Protein AF-A0A7C7L1Q1-F1 (afdb_monomer)

Structure (mmCIF, N/CA/C/O backbone):
data_AF-A0A7C7L1Q1-F1
#
_entry.id   AF-A0A7C7L1Q1-F1
#
loop_
_atom_site.group_PDB
_atom_site.id
_atom_site.type_symbol
_atom_site.label_atom_id
_atom_site.label_alt_id
_atom_site.label_comp_id
_atom_site.label_asym_id
_atom_site.label_entity_id
_atom_site.label_seq_id
_atom_site.pdbx_PDB_ins_code
_atom_site.Cartn_x
_atom_site.Cartn_y
_atom_site.Cartn_z
_atom_site.occupancy
_atom_site.B_iso_or_equiv
_atom_site.auth_seq_id
_atom_site.auth_comp_id
_atom_site.auth_asym_id
_atom_site.auth_atom_id
_atom_site.pdbx_PDB_model_num
ATOM 1 N N . MET A 1 1 ? -11.244 7.266 6.528 1.00 76.06 1 MET A N 1
ATOM 2 C CA . MET A 1 1 ? -11.650 8.663 6.761 1.00 76.06 1 MET A CA 1
ATOM 3 C C . MET A 1 1 ? -12.868 8.609 7.647 1.00 76.06 1 MET A C 1
ATOM 5 O O . MET A 1 1 ? -13.738 7.788 7.381 1.00 76.06 1 MET A O 1
ATOM 9 N N . ASP A 1 2 ? -12.869 9.371 8.732 1.00 84.56 2 ASP A N 1
ATOM 10 C CA . ASP A 1 2 ? -14.069 9.545 9.541 1.00 84.56 2 ASP A CA 1
ATOM 11 C C . ASP A 1 2 ? -15.141 10.220 8.664 1.00 84.56 2 ASP A C 1
ATOM 13 O O . ASP A 1 2 ? -14.873 11.308 8.146 1.00 84.56 2 ASP A O 1
ATOM 17 N N . PRO A 1 3 ? -16.295 9.575 8.421 1.00 83.25 3 PRO A N 1
ATOM 18 C CA . PRO A 1 3 ? -17.324 10.124 7.546 1.00 83.25 3 PRO A CA 1
ATOM 19 C C . PRO A 1 3 ? -17.981 11.388 8.113 1.00 83.25 3 PRO A C 1
ATOM 21 O O . PRO A 1 3 ? -18.484 12.191 7.335 1.00 83.25 3 PRO A O 1
ATOM 24 N N . GLU A 1 4 ? -17.966 11.588 9.434 1.00 89.38 4 GLU A N 1
ATOM 25 C CA . GLU A 1 4 ? -18.581 12.757 10.070 1.00 89.38 4 GLU A CA 1
ATOM 26 C C . GLU A 1 4 ? -17.638 13.960 10.054 1.00 89.38 4 GLU A C 1
ATOM 28 O O . GLU A 1 4 ? -18.050 15.085 9.779 1.00 89.38 4 GLU A O 1
ATOM 33 N N . THR A 1 5 ? -16.352 13.732 10.336 1.00 91.38 5 THR A N 1
ATOM 34 C CA . THR A 1 5 ? -15.377 14.823 10.516 1.00 91.38 5 THR A CA 1
ATOM 35 C C . THR A 1 5 ? -14.443 15.030 9.327 1.00 91.38 5 THR A C 1
ATOM 37 O O . THR A 1 5 ? -13.693 16.005 9.290 1.00 91.38 5 THR A O 1
ATOM 40 N N . GLY A 1 6 ? -14.414 14.091 8.381 1.00 88.94 6 GLY A N 1
ATOM 41 C CA . GLY A 1 6 ? -13.474 14.068 7.263 1.00 88.94 6 GLY A CA 1
ATOM 42 C C . GLY A 1 6 ? -12.013 13.833 7.661 1.00 88.94 6 GLY A C 1
ATOM 43 O O . GLY A 1 6 ? -11.124 13.813 6.809 1.00 88.94 6 GLY A O 1
ATOM 44 N N . LYS A 1 7 ? -11.721 13.630 8.948 1.00 89.25 7 LYS A N 1
ATOM 45 C CA . LYS A 1 7 ? -10.348 13.450 9.418 1.00 89.25 7 LYS A CA 1
ATOM 46 C C . LYS A 1 7 ? -9.839 12.047 9.100 1.00 89.25 7 LYS A C 1
ATOM 48 O O . LYS A 1 7 ? -10.569 11.051 9.120 1.00 89.25 7 LYS A O 1
ATOM 53 N N . ILE A 1 8 ? -8.541 11.953 8.830 1.00 84.25 8 ILE A N 1
ATOM 54 C CA . ILE A 1 8 ? -7.850 10.667 8.773 1.00 84.25 8 ILE A CA 1
ATOM 55 C C . ILE A 1 8 ? -7.590 10.219 10.210 1.00 84.25 8 ILE A C 1
ATOM 57 O O . ILE A 1 8 ? -6.884 10.888 10.959 1.00 84.25 8 ILE A O 1
ATOM 61 N N . ILE A 1 9 ? -8.196 9.096 10.593 1.00 86.31 9 ILE A N 1
ATOM 62 C CA . ILE A 1 9 ? -8.088 8.513 11.931 1.00 86.31 9 ILE A CA 1
ATOM 63 C C . ILE A 1 9 ? -7.586 7.072 11.844 1.00 86.31 9 ILE A C 1
ATOM 65 O O . ILE A 1 9 ? -7.940 6.334 10.921 1.00 86.31 9 ILE A O 1
ATOM 69 N N . THR A 1 10 ? -6.797 6.657 12.832 1.00 85.56 10 THR A N 1
ATOM 70 C CA . THR A 1 10 ? -6.338 5.270 12.971 1.00 85.56 10 THR A CA 1
ATOM 71 C C . THR A 1 10 ? -7.294 4.497 13.872 1.00 85.56 10 THR A C 1
ATOM 73 O O . THR A 1 10 ? -7.435 4.805 1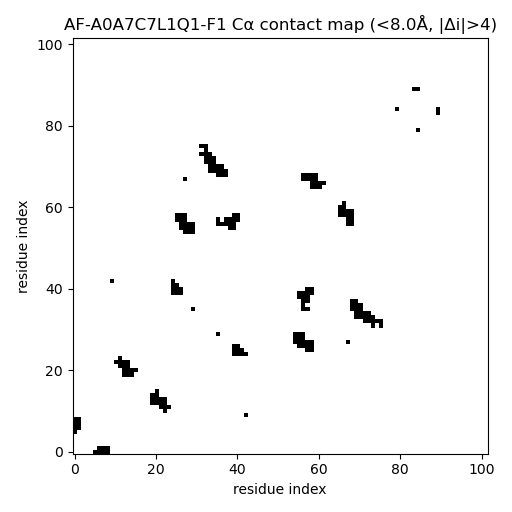5.057 1.00 85.56 10 THR A O 1
ATOM 76 N N . LEU A 1 11 ? -7.927 3.451 13.338 1.00 86.75 11 LEU A N 1
ATOM 77 C CA . LEU A 1 11 ? -8.827 2.582 14.098 1.00 86.75 11 LEU A CA 1
ATOM 78 C C . LEU A 1 11 ? -8.074 1.362 14.632 1.00 86.75 11 LEU A C 1
ATOM 80 O O . LEU A 1 11 ? -7.531 0.575 13.864 1.00 86.75 11 LEU A O 1
ATOM 84 N N . LYS A 1 12 ? -8.082 1.162 15.955 1.00 87.50 12 LYS A N 1
ATOM 85 C CA . LYS A 1 12 ? -7.547 -0.064 16.589 1.00 87.50 12 LYS A CA 1
ATOM 86 C C . LYS A 1 12 ? -8.587 -1.181 16.678 1.00 87.50 12 LYS A C 1
ATOM 88 O O . LYS A 1 12 ? -8.237 -2.360 16.741 1.00 87.50 12 LYS A O 1
ATOM 93 N N . ARG A 1 13 ? -9.866 -0.812 16.723 1.00 91.06 13 ARG A N 1
ATOM 94 C CA . ARG A 1 13 ? -11.013 -1.721 16.744 1.00 91.06 13 ARG A CA 1
ATOM 95 C C . ARG A 1 13 ? -12.100 -1.171 15.829 1.00 91.06 13 ARG A C 1
ATOM 97 O O . ARG A 1 13 ? -12.242 0.042 15.715 1.00 91.06 13 ARG A O 1
ATOM 104 N N . GLY A 1 14 ? -12.852 -2.070 15.212 1.00 88.81 14 GLY A N 1
ATOM 105 C CA . GLY A 1 14 ? -13.975 -1.754 14.337 1.00 88.81 14 GLY A CA 1
ATOM 106 C C . GLY A 1 14 ? -15.170 -2.638 14.664 1.00 88.81 14 GLY A C 1
ATOM 107 O O . GLY A 1 14 ? -15.019 -3.704 15.267 1.00 88.81 14 GLY A O 1
ATOM 108 N N . LYS A 1 15 ? -16.368 -2.195 14.286 1.00 90.50 15 LYS A N 1
ATOM 109 C CA . LYS A 1 15 ? -17.596 -2.971 14.454 1.00 90.50 15 LYS A CA 1
ATOM 110 C C . LYS A 1 15 ? -17.971 -3.605 13.118 1.00 90.50 15 LYS A C 1
ATOM 112 O O . LYS A 1 15 ? -18.123 -2.902 12.127 1.00 90.50 15 LYS A O 1
ATOM 117 N N . VAL A 1 16 ? -18.125 -4.924 13.097 1.00 86.81 16 VAL A N 1
ATOM 118 C CA . VAL A 1 16 ? -18.594 -5.688 11.935 1.00 86.81 16 VAL A CA 1
ATOM 119 C C . VAL A 1 16 ? -19.885 -6.386 12.351 1.00 86.81 16 VAL A C 1
ATOM 121 O O . VAL A 1 16 ? -19.880 -7.350 13.123 1.00 86.81 16 VAL A O 1
ATOM 124 N N . GLY A 1 17 ? -21.020 -5.828 11.921 1.00 88.50 17 GLY A N 1
ATOM 125 C CA . GLY A 1 17 ? -22.341 -6.227 12.407 1.00 88.50 17 GLY A CA 1
ATOM 126 C C . GLY A 1 17 ? -22.484 -6.010 13.919 1.00 88.50 17 GLY A C 1
ATOM 127 O O . GLY A 1 17 ? -22.372 -4.891 14.416 1.00 88.50 17 GLY A O 1
ATOM 128 N N . LYS A 1 18 ? -22.726 -7.090 14.674 1.00 93.19 18 LYS A N 1
ATOM 129 C CA . LYS A 1 18 ? -22.830 -7.058 16.148 1.00 93.19 18 LYS A CA 1
ATOM 130 C C . LYS A 1 18 ? -21.491 -7.276 16.866 1.00 93.19 18 LYS A C 1
ATOM 132 O O . LYS A 1 18 ? -21.439 -7.155 18.086 1.00 93.19 18 LYS A O 1
ATOM 137 N N . ARG A 1 19 ? -20.417 -7.611 16.142 1.00 94.81 19 ARG A N 1
ATOM 138 C CA . ARG A 1 19 ? -19.113 -7.959 16.723 1.00 94.81 19 ARG A CA 1
ATOM 139 C C . ARG A 1 19 ? -18.152 -6.778 16.692 1.00 94.81 19 ARG A C 1
ATOM 141 O O . ARG A 1 19 ? -18.068 -6.071 15.693 1.00 94.81 19 ARG A O 1
ATOM 148 N N . THR A 1 20 ? -17.375 -6.630 17.759 1.00 95.19 20 THR A N 1
ATOM 149 C CA . THR A 1 20 ? -16.218 -5.728 17.799 1.00 95.19 20 THR A CA 1
ATOM 150 C C . THR A 1 20 ? -14.960 -6.533 17.500 1.00 95.19 20 THR A C 1
ATOM 152 O O . THR A 1 20 ? -14.644 -7.476 18.224 1.00 95.19 20 THR A O 1
ATOM 155 N N . VAL A 1 21 ? -14.233 -6.162 16.450 1.00 93.94 21 VAL A N 1
ATOM 156 C CA . VAL A 1 21 ? -13.012 -6.842 15.995 1.00 93.94 21 VAL A CA 1
ATOM 157 C C . VAL A 1 21 ? -11.800 -5.929 16.133 1.00 93.94 21 VAL A C 1
ATOM 159 O O . VAL A 1 21 ? -11.923 -4.703 16.096 1.00 93.94 21 VAL A O 1
ATOM 162 N N . ARG A 1 22 ? -10.616 -6.518 16.320 1.00 90.62 22 ARG A N 1
ATOM 163 C CA . ARG A 1 22 ? -9.349 -5.781 16.270 1.00 90.62 22 ARG A CA 1
ATOM 164 C C . ARG A 1 22 ? -9.021 -5.470 14.811 1.00 90.62 22 ARG A C 1
ATOM 166 O O . ARG A 1 22 ? -9.082 -6.361 13.970 1.00 90.62 22 ARG A O 1
ATOM 173 N N . CYS A 1 23 ? -8.673 -4.221 14.526 1.00 87.62 23 CYS A N 1
ATOM 174 C CA . CYS A 1 23 ? -8.221 -3.823 13.199 1.00 87.62 23 CYS A CA 1
ATOM 175 C C . CYS A 1 23 ? -6.722 -4.100 13.062 1.00 87.62 23 CYS A C 1
ATOM 177 O O . CYS A 1 23 ? -5.946 -3.846 13.988 1.00 87.62 23 CYS A O 1
ATOM 179 N N . HIS A 1 24 ? -6.328 -4.597 11.894 1.00 83.50 24 HIS A N 1
ATOM 180 C CA . HIS A 1 24 ? -4.939 -4.814 11.516 1.00 83.50 24 HIS A CA 1
ATOM 181 C C . HIS A 1 24 ? -4.628 -3.968 10.284 1.00 83.50 24 HIS A C 1
ATOM 183 O O . HIS A 1 24 ? -5.480 -3.819 9.407 1.00 83.50 24 HIS A O 1
ATOM 189 N N . ALA A 1 25 ? -3.423 -3.401 10.234 1.00 81.00 25 ALA A N 1
ATOM 190 C CA . ALA A 1 25 ? -2.953 -2.737 9.029 1.00 81.00 25 ALA A CA 1
ATOM 191 C C . ALA A 1 25 ? -2.783 -3.773 7.913 1.00 81.00 25 ALA A C 1
ATOM 193 O O . ALA A 1 25 ? -2.334 -4.894 8.161 1.00 81.00 25 ALA A O 1
ATOM 194 N N . VAL A 1 26 ? -3.139 -3.383 6.695 1.00 83.12 26 VAL A N 1
ATOM 195 C CA . VAL A 1 26 ? -3.011 -4.209 5.496 1.00 83.12 26 VAL A CA 1
ATOM 196 C C . VAL A 1 26 ? -2.183 -3.467 4.458 1.00 83.12 26 VAL A C 1
ATOM 198 O O . VAL A 1 26 ? -2.229 -2.240 4.359 1.00 83.12 26 VAL A O 1
ATOM 201 N N . ALA A 1 27 ? -1.417 -4.229 3.694 1.00 86.31 27 ALA A N 1
ATOM 202 C CA . ALA A 1 27 ? -0.638 -3.757 2.565 1.00 86.31 27 ALA A CA 1
ATOM 203 C C . ALA A 1 27 ? -0.714 -4.807 1.459 1.00 86.31 27 ALA A C 1
ATOM 205 O O . ALA A 1 27 ? -1.009 -5.972 1.729 1.00 86.31 27 ALA A O 1
ATOM 206 N N . THR A 1 28 ? -0.430 -4.400 0.229 1.00 87.00 28 THR A N 1
ATOM 207 C CA . THR A 1 28 ? -0.350 -5.321 -0.909 1.00 87.00 28 THR A CA 1
ATOM 208 C C . THR A 1 28 ? 0.975 -5.182 -1.636 1.00 87.00 28 THR A C 1
ATOM 210 O O . THR A 1 28 ? 1.661 -4.164 -1.507 1.00 87.00 28 THR A O 1
ATOM 213 N N . PHE A 1 29 ? 1.292 -6.221 -2.402 1.00 86.31 29 PHE A N 1
ATOM 214 C CA . PHE A 1 29 ? 2.402 -6.283 -3.337 1.00 86.31 29 PHE A CA 1
ATOM 215 C C . PHE A 1 29 ? 1.893 -6.014 -4.747 1.00 86.31 29 PHE A C 1
ATOM 217 O O . PHE A 1 29 ? 0.813 -6.477 -5.114 1.00 86.31 29 PHE A O 1
ATOM 224 N N . LEU A 1 30 ? 2.653 -5.240 -5.514 1.00 83.12 30 LEU A N 1
ATOM 225 C CA . LEU A 1 30 ? 2.320 -4.913 -6.894 1.00 83.12 30 LEU A CA 1
ATOM 226 C C . LEU A 1 30 ? 3.136 -5.753 -7.861 1.00 83.12 30 LEU A C 1
ATOM 228 O O . LEU A 1 30 ? 4.296 -6.073 -7.600 1.00 83.12 30 LEU A O 1
ATOM 232 N N . GLU A 1 31 ? 2.532 -6.040 -9.007 1.00 80.12 31 GLU A N 1
ATOM 233 C CA . GLU A 1 31 ? 3.265 -6.560 -10.151 1.00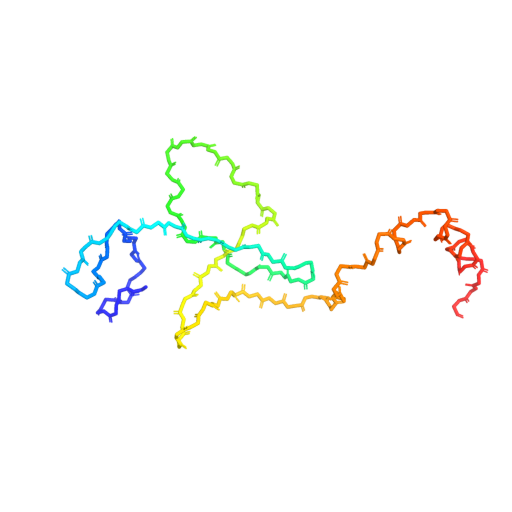 80.12 31 GLU A CA 1
ATOM 234 C C . GLU A 1 31 ? 4.312 -5.537 -10.634 1.00 80.12 31 GLU A C 1
ATOM 236 O O . GLU A 1 31 ? 4.085 -4.319 -10.561 1.00 80.12 31 GLU A O 1
ATOM 241 N N . PRO A 1 32 ? 5.460 -6.002 -11.160 1.00 77.81 32 PRO A N 1
ATOM 242 C CA . PRO A 1 32 ? 6.419 -5.131 -11.823 1.00 77.81 32 PRO A CA 1
ATOM 243 C C . PRO A 1 32 ? 5.759 -4.328 -12.949 1.00 77.81 32 PRO A C 1
ATOM 245 O O . PRO A 1 32 ? 4.981 -4.859 -13.736 1.00 77.81 32 PRO A O 1
ATOM 248 N N . GLY A 1 33 ? 6.106 -3.045 -13.054 1.00 82.81 33 GLY A N 1
ATOM 249 C CA . GLY A 1 33 ? 5.510 -2.140 -14.044 1.00 82.81 33 GLY A CA 1
ATOM 250 C C . GLY A 1 33 ? 4.426 -1.218 -13.487 1.00 82.81 33 GLY A C 1
ATOM 251 O O . GLY A 1 33 ? 3.976 -0.328 -14.208 1.00 82.81 33 GLY A O 1
ATOM 252 N N . TYR A 1 34 ? 4.078 -1.347 -12.204 1.00 87.06 34 TYR A N 1
ATOM 253 C CA . TYR A 1 34 ? 3.262 -0.376 -11.475 1.00 87.06 34 TYR A CA 1
ATOM 254 C C . TYR A 1 34 ? 4.093 0.415 -10.464 1.00 87.06 34 TYR A C 1
ATOM 256 O O . TYR A 1 34 ? 4.856 -0.143 -9.677 1.00 87.06 34 TYR A O 1
ATOM 264 N N . VAL A 1 35 ? 3.908 1.733 -10.457 1.00 87.44 35 VAL A N 1
ATOM 265 C CA . VAL A 1 35 ? 4.442 2.628 -9.431 1.00 87.44 35 VAL A CA 1
ATOM 266 C C . VAL A 1 35 ? 3.360 2.863 -8.390 1.00 87.44 35 VAL A C 1
ATOM 268 O O . VAL A 1 35 ? 2.252 3.299 -8.712 1.00 87.44 35 VAL A O 1
ATOM 271 N N . ARG A 1 36 ? 3.686 2.587 -7.126 1.00 88.25 36 ARG A N 1
ATOM 272 C CA . ARG A 1 36 ? 2.822 2.953 -6.001 1.00 88.25 36 ARG A CA 1
ATOM 273 C C . ARG A 1 36 ? 2.766 4.468 -5.847 1.00 88.25 36 ARG A C 1
ATOM 275 O O . ARG A 1 36 ? 3.796 5.134 -5.933 1.00 88.25 36 ARG A O 1
ATOM 282 N N . THR A 1 37 ? 1.594 4.999 -5.526 1.00 88.94 37 THR A N 1
ATOM 283 C CA . THR A 1 37 ? 1.451 6.432 -5.223 1.00 88.94 37 THR A CA 1
ATOM 284 C C . THR A 1 37 ? 1.334 6.699 -3.727 1.00 88.94 37 THR A C 1
ATOM 286 O O . THR A 1 37 ? 1.722 7.772 -3.277 1.00 88.94 37 THR A O 1
ATOM 289 N N . LEU A 1 38 ? 0.877 5.713 -2.942 1.00 87.38 38 LEU A N 1
ATOM 290 C CA . LEU A 1 38 ? 0.729 5.818 -1.488 1.00 87.38 38 LEU A CA 1
ATOM 291 C C . LEU A 1 38 ? 1.464 4.693 -0.741 1.00 87.38 38 LEU A C 1
ATOM 293 O O . LEU A 1 38 ? 1.524 3.537 -1.185 1.00 87.38 38 LEU A O 1
ATOM 297 N N . LEU A 1 39 ? 1.993 5.047 0.432 1.00 83.81 39 LEU A N 1
ATOM 298 C CA . LEU A 1 39 ? 2.542 4.106 1.407 1.00 83.81 39 LEU A CA 1
ATOM 299 C C . LEU A 1 39 ? 1.415 3.441 2.210 1.00 83.81 39 LEU A C 1
ATOM 301 O O . LEU A 1 39 ? 0.366 4.061 2.398 1.00 83.81 39 LEU A O 1
ATOM 305 N N . PRO A 1 40 ? 1.618 2.210 2.715 1.00 82.50 40 PRO A N 1
ATOM 306 C CA . PRO A 1 40 ? 0.662 1.573 3.610 1.00 82.50 40 PRO A CA 1
ATOM 307 C C . PRO A 1 40 ? 0.234 2.499 4.748 1.00 82.50 40 PRO A C 1
ATOM 309 O O . PRO A 1 40 ? 1.072 3.068 5.446 1.00 82.50 40 PRO A O 1
ATOM 312 N N . ALA A 1 41 ? -1.078 2.616 4.953 1.00 76.56 41 ALA A N 1
ATOM 313 C CA . ALA A 1 41 ? -1.664 3.360 6.061 1.00 76.56 41 ALA A CA 1
ATOM 314 C C . ALA A 1 41 ? -1.555 2.536 7.354 1.00 76.56 41 ALA A C 1
ATOM 316 O O . ALA A 1 41 ? -2.538 2.015 7.881 1.00 76.56 41 ALA A O 1
ATOM 317 N N . ALA A 1 42 ? -0.323 2.366 7.825 1.00 74.88 42 ALA A N 1
ATOM 318 C CA . ALA A 1 42 ? 0.003 1.687 9.063 1.00 74.88 42 ALA A CA 1
ATOM 319 C C . ALA A 1 42 ? 0.593 2.698 10.044 1.00 74.88 42 ALA A C 1
ATOM 321 O O . ALA A 1 42 ? 1.472 3.480 9.690 1.00 74.88 42 ALA A O 1
ATOM 322 N N . ASP A 1 43 ? 0.138 2.645 11.293 1.00 71.31 43 ASP A N 1
ATOM 323 C CA . ASP A 1 43 ? 0.881 3.243 12.396 1.00 71.31 43 ASP A CA 1
ATOM 324 C C . ASP A 1 43 ? 2.136 2.382 12.593 1.00 71.31 43 ASP A C 1
ATOM 326 O O . ASP A 1 43 ? 2.077 1.293 13.175 1.00 71.31 43 ASP A O 1
ATOM 330 N N . THR A 1 44 ? 3.251 2.801 11.990 1.00 60.94 44 THR A N 1
ATOM 331 C CA . THR A 1 44 ? 4.562 2.160 12.131 1.00 60.94 44 THR A CA 1
ATOM 332 C C . THR A 1 44 ? 5.058 2.402 13.556 1.00 60.94 44 THR A C 1
ATOM 334 O O . THR A 1 44 ? 5.868 3.284 13.826 1.00 60.94 44 THR A O 1
ATOM 337 N N . LEU A 1 45 ? 4.492 1.662 14.505 1.00 55.81 45 LEU A N 1
ATOM 338 C CA . LEU A 1 45 ? 4.765 1.798 15.930 1.00 55.81 45 LEU A CA 1
ATOM 339 C C . LEU A 1 45 ? 6.194 1.370 16.268 1.00 55.81 45 LEU A C 1
ATOM 341 O O . LEU A 1 45 ? 6.589 0.271 15.894 1.00 55.81 45 LEU A O 1
ATOM 345 N N . LYS A 1 46 ? 6.873 2.212 17.065 1.00 54.31 46 LYS A N 1
ATOM 346 C CA . LYS A 1 46 ? 7.763 1.956 18.232 1.00 54.31 46 LYS A CA 1
ATOM 347 C C . LYS A 1 46 ? 8.876 0.892 18.188 1.00 54.31 46 LYS A C 1
ATOM 349 O O . LYS A 1 46 ? 9.785 0.983 19.004 1.00 54.31 46 LYS A O 1
ATOM 354 N N . ASN A 1 47 ? 8.850 -0.069 17.275 1.00 55.22 47 ASN A N 1
ATOM 355 C CA . ASN A 1 47 ? 9.699 -1.258 17.273 1.00 55.22 47 ASN A CA 1
ATOM 356 C C . ASN A 1 47 ? 10.820 -1.194 16.220 1.00 55.22 47 ASN A C 1
ATOM 358 O O . ASN A 1 47 ? 11.539 -2.169 16.041 1.00 55.22 47 ASN A O 1
ATOM 362 N N . GLY A 1 48 ? 10.970 -0.068 15.510 1.00 55.22 48 GLY A N 1
ATOM 363 C CA . GLY A 1 48 ? 12.141 0.222 14.671 1.00 55.22 48 GLY A CA 1
ATOM 364 C C . GLY A 1 48 ? 12.355 -0.682 13.450 1.00 55.22 48 GLY A C 1
ATOM 365 O O . GLY A 1 48 ? 13.374 -0.546 12.779 1.00 55.22 48 GLY A O 1
ATOM 366 N N . TYR A 1 49 ? 11.437 -1.599 13.133 1.00 63.94 49 TYR A N 1
ATOM 367 C CA . TYR A 1 49 ? 11.607 -2.483 11.983 1.00 63.94 49 TYR A CA 1
ATOM 368 C C . TYR A 1 49 ? 11.459 -1.703 10.675 1.00 63.94 49 TYR A C 1
ATOM 370 O O . TYR A 1 49 ? 10.416 -1.108 10.397 1.00 63.94 49 TYR A O 1
ATOM 378 N N . VAL A 1 50 ? 12.507 -1.740 9.855 1.00 65.12 50 VAL A N 1
ATOM 379 C CA . VAL A 1 50 ? 12.488 -1.190 8.501 1.00 65.12 50 VAL A CA 1
ATOM 380 C C . VAL A 1 50 ? 11.615 -2.098 7.641 1.00 65.12 50 VAL A C 1
ATOM 382 O O . VAL A 1 50 ? 12.015 -3.202 7.274 1.00 65.12 50 VAL A O 1
ATOM 385 N N . LEU A 1 51 ? 10.410 -1.639 7.307 1.00 61.59 51 LEU A N 1
ATOM 386 C CA . LEU A 1 51 ? 9.648 -2.247 6.223 1.00 61.59 51 LEU A CA 1
ATOM 387 C C . LEU A 1 51 ? 10.450 -2.028 4.946 1.00 61.59 51 LEU A C 1
ATOM 389 O O . LEU A 1 51 ? 10.649 -0.881 4.542 1.00 61.59 51 LEU A O 1
ATOM 393 N N . LEU A 1 52 ? 10.930 -3.117 4.334 1.00 58.88 52 LEU A N 1
ATOM 394 C CA . LEU A 1 52 ? 11.641 -3.037 3.063 1.00 58.88 52 LEU A CA 1
ATOM 395 C C . LEU A 1 52 ? 10.759 -2.269 2.087 1.00 58.88 52 LEU A C 1
ATOM 397 O O . LEU A 1 52 ? 9.678 -2.713 1.694 1.00 58.88 52 LEU A O 1
ATOM 401 N N . LEU A 1 53 ? 11.227 -1.067 1.756 1.00 59.25 53 LEU A N 1
ATOM 402 C CA . LEU A 1 53 ? 10.425 -0.024 1.139 1.00 59.25 53 LEU A CA 1
ATOM 403 C C . LEU A 1 53 ? 9.925 -0.434 -0.248 1.00 59.25 53 LEU A C 1
ATOM 405 O O . LEU A 1 53 ? 9.174 0.310 -0.843 1.00 59.25 53 LEU A O 1
ATOM 409 N N . TRP A 1 54 ? 10.352 -1.556 -0.811 1.00 60.22 54 TRP A N 1
ATOM 410 C CA . TRP A 1 54 ? 10.247 -1.815 -2.243 1.00 60.22 54 TRP A CA 1
ATOM 411 C C . TRP A 1 54 ? 8.961 -2.517 -2.668 1.00 60.22 54 TRP A C 1
ATOM 413 O O . TRP A 1 54 ? 8.646 -2.523 -3.850 1.00 60.22 54 TRP A O 1
ATOM 423 N N . ALA A 1 55 ? 8.197 -3.064 -1.725 1.00 63.12 55 ALA A N 1
ATOM 424 C CA . ALA A 1 55 ? 7.187 -4.054 -2.080 1.00 63.12 55 ALA A CA 1
ATOM 425 C C . ALA A 1 55 ? 5.774 -3.721 -1.565 1.00 63.12 55 ALA A C 1
ATOM 427 O O . ALA A 1 55 ? 4.793 -4.172 -2.141 1.00 63.12 55 ALA A O 1
ATOM 428 N N . TYR A 1 56 ? 5.652 -2.886 -0.530 1.00 79.75 56 TYR A N 1
ATOM 429 C CA . TYR A 1 56 ? 4.368 -2.603 0.114 1.00 79.75 56 TYR A CA 1
ATOM 430 C C . TYR A 1 56 ? 3.720 -1.314 -0.402 1.00 79.75 56 TYR A C 1
ATOM 432 O O . TYR A 1 56 ? 4.358 -0.257 -0.450 1.00 79.75 56 TYR A O 1
ATOM 440 N N . THR A 1 57 ? 2.429 -1.374 -0.720 1.00 87.44 57 THR A N 1
ATOM 441 C CA . THR A 1 57 ? 1.608 -0.202 -1.057 1.00 87.44 57 THR A CA 1
ATOM 442 C C . THR A 1 57 ? 0.307 -0.157 -0.253 1.00 87.44 57 THR A C 1
ATOM 444 O O . THR A 1 57 ? -0.116 -1.161 0.331 1.00 87.44 57 THR A O 1
ATOM 447 N N . ALA A 1 58 ? -0.290 1.037 -0.179 1.00 89.75 58 ALA A N 1
ATOM 448 C CA . ALA A 1 58 ? -1.580 1.270 0.455 1.00 89.75 58 ALA A CA 1
ATOM 449 C C . ALA A 1 58 ? -2.687 0.433 -0.186 1.00 89.75 58 ALA A C 1
ATOM 451 O O . ALA A 1 58 ? -2.742 0.299 -1.401 1.00 89.75 58 ALA A O 1
ATOM 452 N N . VAL A 1 59 ? -3.615 -0.054 0.633 1.00 90.50 59 VAL A N 1
ATOM 453 C CA . VAL A 1 59 ? -4.834 -0.719 0.167 1.00 90.50 59 VAL A CA 1
ATOM 454 C C . VAL A 1 59 ? -6.033 0.099 0.621 1.00 90.50 59 VAL A C 1
ATOM 456 O O . VAL A 1 59 ? -6.132 0.481 1.787 1.00 90.50 59 VAL A O 1
ATOM 459 N N . GLY A 1 60 ? -6.940 0.363 -0.311 1.00 89.38 60 GLY A N 1
ATOM 460 C CA . GLY A 1 60 ? -8.262 0.913 -0.060 1.00 89.38 60 GLY A CA 1
ATOM 461 C C . GLY A 1 60 ? -9.340 -0.154 -0.218 1.00 89.38 60 GLY A C 1
ATOM 462 O O . GLY A 1 60 ? -9.118 -1.207 -0.816 1.00 89.38 60 GLY A O 1
ATOM 463 N N . PHE A 1 61 ? -10.526 0.134 0.304 1.00 86.56 61 PHE A N 1
ATOM 464 C CA . PHE A 1 61 ? -11.721 -0.657 0.050 1.00 86.56 61 PHE A CA 1
ATOM 465 C C . PHE A 1 61 ? -12.823 0.279 -0.434 1.00 86.56 61 PHE A C 1
ATOM 467 O O . PHE A 1 61 ? -13.153 1.245 0.253 1.00 86.56 61 PHE A O 1
ATOM 474 N N . CYS A 1 62 ? -13.347 0.017 -1.625 1.00 86.50 62 CYS A N 1
ATOM 475 C CA . CYS A 1 62 ? -14.366 0.830 -2.278 1.00 86.50 62 CYS A CA 1
ATOM 476 C C . CYS A 1 62 ? -15.270 -0.095 -3.102 1.00 86.50 62 CYS A C 1
ATOM 478 O O . CYS A 1 62 ? -14.785 -1.071 -3.674 1.00 86.50 62 CYS A O 1
ATOM 480 N N . ASP A 1 63 ? -16.580 0.158 -3.101 1.00 88.81 63 ASP A N 1
ATOM 481 C CA . ASP A 1 63 ? -17.580 -0.605 -3.866 1.00 88.81 63 ASP A CA 1
ATOM 482 C C . ASP A 1 63 ? -17.473 -2.134 -3.720 1.00 88.81 63 ASP A C 1
ATOM 484 O O . ASP A 1 63 ? -17.575 -2.902 -4.678 1.00 88.81 63 ASP A O 1
ATOM 488 N N . GLY A 1 64 ? -17.227 -2.597 -2.491 1.00 89.75 64 GLY A N 1
ATOM 489 C CA . GLY A 1 64 ? -17.127 -4.025 -2.186 1.00 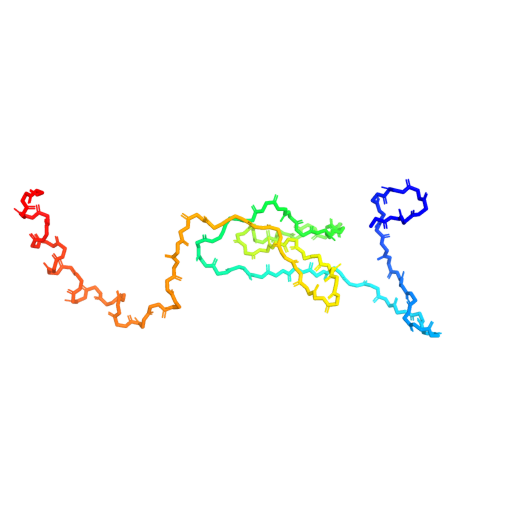89.75 64 GLY A CA 1
ATOM 490 C C . GLY A 1 64 ? -15.823 -4.690 -2.643 1.00 89.75 64 GLY A C 1
ATOM 491 O O . GLY A 1 64 ? -15.709 -5.911 -2.553 1.00 89.75 64 GLY A O 1
ATOM 492 N N . ARG A 1 65 ? -14.840 -3.924 -3.132 1.00 91.94 65 ARG A N 1
ATOM 493 C CA . ARG A 1 65 ? -13.576 -4.437 -3.671 1.00 91.94 65 ARG A CA 1
ATOM 494 C C . ARG A 1 65 ? -12.374 -3.783 -3.005 1.00 91.94 65 ARG A C 1
ATOM 496 O O . ARG A 1 65 ? -12.399 -2.612 -2.626 1.00 91.94 65 ARG A O 1
ATOM 503 N N . TYR A 1 66 ? -11.290 -4.544 -2.905 1.00 90.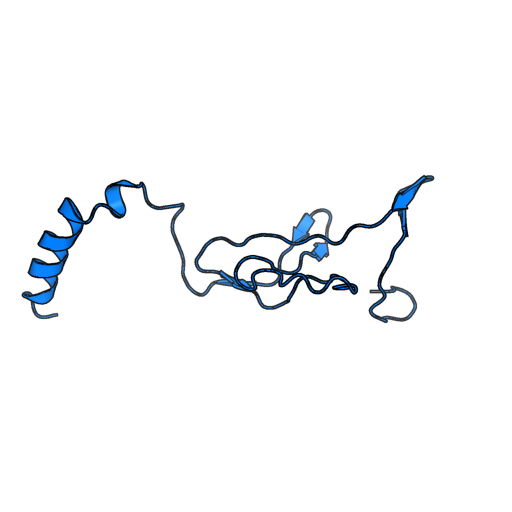69 66 TYR A N 1
ATOM 504 C CA . TYR A 1 66 ? -9.988 -3.982 -2.572 1.00 90.69 66 TYR A CA 1
ATOM 505 C C . T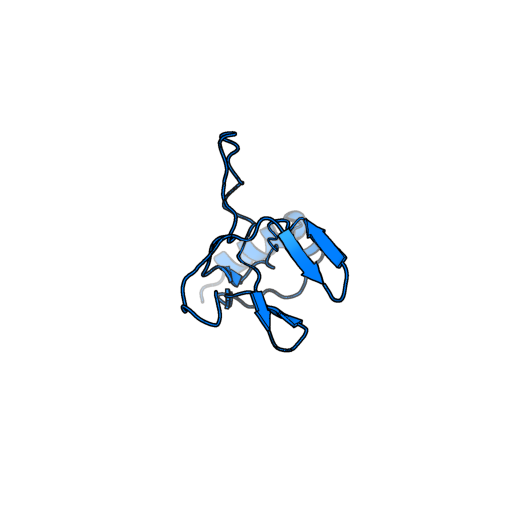YR A 1 66 ? -9.425 -3.241 -3.780 1.00 90.69 66 TYR A C 1
ATOM 507 O O . TYR A 1 66 ? -9.467 -3.741 -4.903 1.00 90.69 66 TYR A O 1
ATOM 515 N N . MET A 1 67 ? -8.904 -2.046 -3.536 1.00 91.44 67 MET A N 1
ATOM 516 C CA . MET A 1 67 ? -8.317 -1.179 -4.549 1.00 91.44 67 MET A CA 1
ATOM 517 C C . MET A 1 67 ? -6.942 -0.710 -4.102 1.00 91.44 67 MET A C 1
ATOM 519 O O . MET A 1 67 ? -6.645 -0.647 -2.908 1.00 91.44 67 MET A O 1
ATOM 523 N N . VAL A 1 68 ? -6.101 -0.368 -5.072 1.00 91.62 68 VAL A N 1
ATOM 524 C CA . VAL A 1 68 ? -4.709 0.006 -4.835 1.00 91.62 68 VAL A CA 1
ATOM 525 C C . VAL A 1 68 ? -4.387 1.239 -5.677 1.00 91.62 68 VAL A C 1
ATOM 527 O O . VAL A 1 68 ? -4.650 1.223 -6.880 1.00 91.62 68 VAL A O 1
ATOM 530 N N . PRO A 1 69 ? -3.852 2.319 -5.087 1.00 89.62 69 PRO A N 1
ATOM 531 C CA . PRO A 1 69 ? -3.576 3.547 -5.814 1.00 89.62 69 PRO A CA 1
ATOM 532 C C . PRO A 1 69 ? -2.206 3.440 -6.503 1.00 89.62 69 PRO A C 1
ATOM 534 O O . PRO A 1 69 ? -1.150 3.480 -5.862 1.00 89.62 69 PRO A O 1
ATOM 537 N N . VAL A 1 70 ? -2.232 3.256 -7.824 1.00 90.69 70 VAL A N 1
ATOM 538 C CA . VAL A 1 70 ? -1.040 3.001 -8.645 1.00 90.69 70 VAL A CA 1
ATOM 539 C C . VAL A 1 70 ? -1.134 3.659 -10.015 1.00 90.69 70 VAL A C 1
ATOM 541 O O . VAL A 1 70 ? -2.226 3.909 -10.518 1.00 90.69 70 VAL A O 1
ATOM 544 N N . PHE A 1 71 ? 0.021 3.878 -10.640 1.00 89.88 71 PHE A N 1
ATOM 545 C CA . PHE A 1 71 ? 0.133 4.230 -12.054 1.00 89.88 71 PHE A CA 1
ATOM 546 C C . PHE A 1 71 ? 0.964 3.174 -12.789 1.00 89.88 71 PHE A C 1
ATOM 548 O O . PHE A 1 71 ? 2.021 2.766 -12.302 1.00 89.88 71 PHE A O 1
ATOM 555 N N . GLN A 1 72 ? 0.497 2.720 -13.954 1.00 89.62 72 GLN A N 1
ATOM 556 C CA . GLN A 1 72 ? 1.230 1.758 -14.774 1.00 89.62 72 GLN A CA 1
ATOM 557 C C . GLN A 1 72 ? 2.301 2.480 -15.593 1.00 89.62 72 GLN A C 1
ATOM 559 O O . GLN A 1 72 ? 1.985 3.252 -16.492 1.00 89.62 72 GLN A O 1
ATOM 564 N N . VAL A 1 73 ? 3.571 2.214 -15.300 1.00 87.69 73 VAL A N 1
ATOM 565 C CA . VAL A 1 73 ? 4.708 2.770 -16.054 1.00 87.69 73 VAL A CA 1
ATOM 566 C C . VAL A 1 73 ? 5.134 1.879 -17.209 1.00 87.69 73 VAL A C 1
ATOM 568 O O . VAL A 1 73 ? 5.706 2.353 -18.186 1.00 87.69 73 VAL A O 1
ATOM 571 N N . LYS A 1 74 ? 4.878 0.577 -17.100 1.00 80.62 74 LYS A N 1
ATOM 572 C CA . LYS A 1 74 ? 5.219 -0.397 -18.127 1.00 80.62 74 LYS A CA 1
ATOM 573 C C . LYS A 1 74 ? 4.215 -1.532 -18.079 1.00 80.62 74 LYS A C 1
ATOM 575 O O . LYS A 1 74 ? 3.953 -2.088 -17.016 1.00 80.62 74 LYS A O 1
ATOM 580 N N . TYR A 1 75 ? 3.706 -1.913 -19.242 1.00 76.62 75 TYR A N 1
ATOM 581 C CA . TYR A 1 75 ? 3.051 -3.201 -19.373 1.00 76.62 75 TYR A CA 1
ATOM 582 C C . TYR A 1 75 ? 4.109 -4.300 -19.243 1.00 76.62 75 TYR A C 1
ATOM 584 O O . TYR A 1 75 ? 4.999 -4.420 -20.089 1.00 76.62 75 TYR A O 1
ATOM 592 N N . SER A 1 76 ? 4.043 -5.069 -18.159 1.00 66.25 76 SER A N 1
ATOM 593 C CA . SER A 1 76 ? 4.746 -6.340 -18.074 1.00 66.25 76 SER A CA 1
ATOM 594 C C . SER A 1 76 ? 3.742 -7.437 -18.409 1.00 66.25 76 SER A C 1
ATOM 596 O O . SER A 1 76 ? 2.710 -7.512 -17.743 1.00 66.25 76 SER A O 1
ATOM 598 N N . PRO A 1 77 ? 4.010 -8.301 -19.399 1.00 65.06 77 PRO A N 1
ATOM 599 C CA . PRO A 1 77 ? 3.270 -9.546 -19.494 1.00 65.06 77 PRO A CA 1
ATOM 600 C C . PRO A 1 77 ? 3.474 -10.365 -18.201 1.00 65.06 77 PRO A C 1
ATOM 602 O O . PRO A 1 77 ? 4.457 -10.129 -17.480 1.00 65.06 77 PRO A O 1
ATOM 605 N N . PRO A 1 78 ? 2.564 -11.313 -17.898 1.00 63.78 78 PRO A N 1
ATOM 606 C CA . PRO A 1 78 ? 2.712 -12.227 -16.769 1.00 63.78 78 PRO A CA 1
ATOM 607 C C . PRO A 1 78 ? 4.111 -12.837 -16.767 1.00 63.78 78 PRO A C 1
ATOM 609 O O . PRO A 1 78 ? 4.638 -13.110 -17.847 1.00 63.78 78 PRO A O 1
ATOM 612 N N . VAL A 1 79 ? 4.689 -12.994 -15.565 1.00 62.47 79 VAL A N 1
ATOM 613 C CA . VAL A 1 79 ? 6.081 -13.402 -15.294 1.00 62.47 79 VAL A CA 1
ATOM 614 C C . VAL A 1 79 ? 6.642 -14.220 -16.448 1.00 62.47 79 VAL A C 1
ATOM 616 O O . VAL A 1 79 ? 6.202 -15.346 -16.691 1.00 62.47 79 VAL A O 1
ATOM 619 N N . ALA A 1 80 ? 7.569 -13.615 -17.191 1.00 63.69 80 ALA A N 1
ATOM 620 C CA . ALA A 1 80 ? 8.137 -14.257 -18.360 1.00 63.69 80 ALA A CA 1
ATOM 621 C C . ALA A 1 80 ? 8.710 -15.632 -17.939 1.00 63.69 80 ALA A C 1
ATOM 623 O O . ALA A 1 80 ? 9.235 -15.757 -16.825 1.00 63.69 80 ALA A O 1
ATOM 624 N N . PRO A 1 81 ? 8.523 -16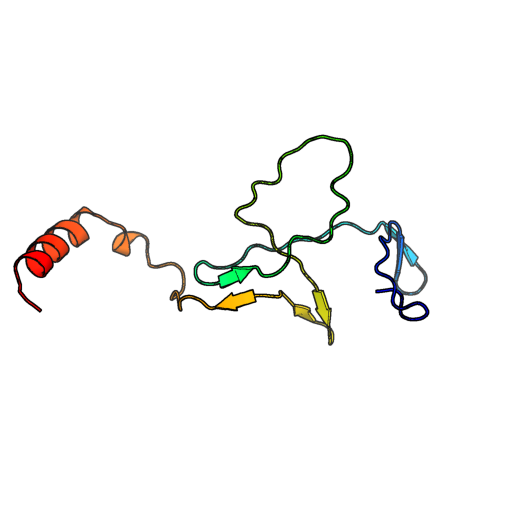.692 -18.746 1.00 67.69 81 PRO A N 1
ATOM 625 C CA . PRO A 1 81 ? 8.904 -18.043 -18.343 1.00 67.69 81 PRO A CA 1
ATOM 626 C C . PRO A 1 81 ? 10.385 -18.053 -17.944 1.00 67.69 81 PRO A C 1
ATOM 628 O O . PRO A 1 81 ? 11.157 -17.371 -18.597 1.00 67.69 81 PRO A O 1
ATOM 631 N N . PRO A 1 82 ? 10.850 -18.826 -16.946 1.00 66.50 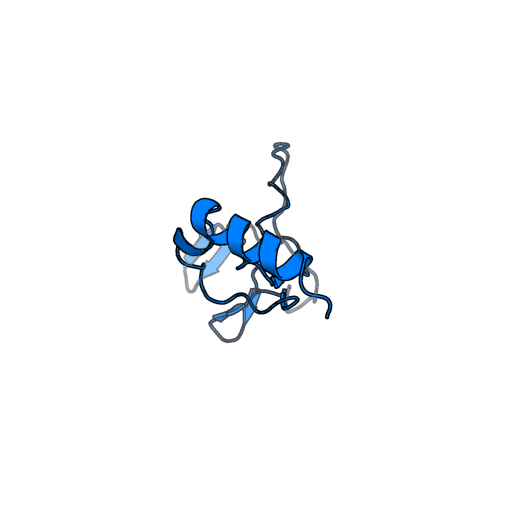82 PRO A N 1
ATOM 632 C CA . PRO A 1 82 ? 12.250 -18.774 -16.499 1.00 66.50 82 PRO A CA 1
ATOM 633 C C . PRO A 1 82 ? 13.290 -18.839 -17.634 1.00 66.50 82 PRO A C 1
ATOM 635 O O . PRO A 1 82 ? 14.326 -18.186 -17.564 1.00 66.50 82 PRO A O 1
ATOM 638 N N . ARG A 1 83 ? 12.967 -19.543 -18.728 1.00 69.31 83 ARG A N 1
ATOM 639 C CA . ARG A 1 83 ? 13.762 -19.595 -19.964 1.00 69.31 83 ARG A CA 1
ATOM 640 C C . ARG A 1 83 ? 14.008 -18.229 -20.622 1.00 69.31 83 ARG A C 1
ATOM 642 O O . ARG A 1 83 ? 15.069 -18.028 -21.191 1.00 69.31 83 ARG A O 1
ATOM 649 N N . SER A 1 84 ? 13.083 -17.274 -20.538 1.00 67.94 84 SER A N 1
ATOM 650 C CA . SER A 1 84 ? 13.287 -15.919 -21.070 1.00 67.94 84 SER A CA 1
ATOM 651 C C . SER A 1 84 ? 14.339 -15.113 -20.303 1.00 67.94 84 SER A C 1
ATOM 653 O O . SER A 1 84 ? 14.708 -14.032 -20.751 1.00 67.94 84 SER A O 1
ATOM 655 N N . PHE A 1 85 ? 14.799 -15.617 -19.154 1.00 69.81 85 PHE A N 1
ATOM 656 C CA . PHE A 1 85 ? 15.909 -15.066 -18.378 1.00 69.81 85 PHE A CA 1
ATOM 657 C C . PHE A 1 85 ? 17.168 -15.947 -18.462 1.00 69.81 85 PHE A C 1
ATOM 659 O O . PHE A 1 85 ? 18.098 -15.751 -17.686 1.00 69.81 85 PHE A O 1
ATOM 666 N N . ASP A 1 86 ? 17.203 -16.939 -19.363 1.00 79.31 86 ASP A N 1
ATOM 667 C CA . ASP A 1 86 ? 18.394 -17.758 -19.581 1.00 79.31 86 ASP A CA 1
ATOM 668 C C . ASP A 1 86 ? 19.391 -17.019 -20.481 1.00 79.31 86 ASP A C 1
ATOM 670 O O . ASP A 1 86 ? 19.224 -16.893 -21.700 1.00 79.31 86 ASP A O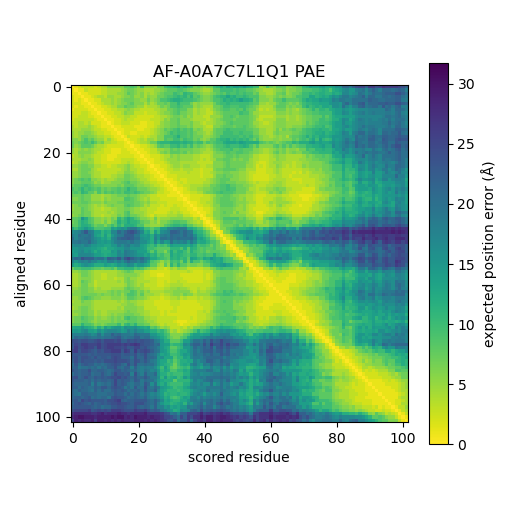 1
ATOM 674 N N . ASP A 1 87 ? 20.471 -16.551 -19.865 1.00 80.00 87 ASP A N 1
ATOM 675 C CA . ASP A 1 87 ? 21.531 -15.803 -20.534 1.00 80.00 87 ASP A CA 1
ATOM 676 C C . ASP A 1 87 ? 22.231 -16.607 -21.641 1.00 80.00 87 ASP A C 1
ATOM 678 O O . ASP A 1 87 ? 22.836 -16.017 -22.541 1.00 80.00 87 ASP A O 1
ATOM 682 N N . ARG A 1 88 ? 22.125 -17.944 -21.628 1.00 84.88 88 ARG A N 1
ATOM 683 C CA . ARG A 1 88 ? 22.697 -18.808 -22.673 1.00 84.88 88 ARG A CA 1
ATOM 684 C C . ARG A 1 88 ? 22.045 -18.581 -24.035 1.00 84.88 88 ARG A C 1
ATOM 686 O O . ARG A 1 88 ? 22.734 -18.676 -25.047 1.00 84.88 88 ARG A O 1
ATOM 693 N N . GLU A 1 89 ? 20.752 -18.260 -24.062 1.00 80.81 89 GLU A N 1
ATOM 694 C CA . GLU A 1 89 ? 20.013 -17.949 -25.293 1.00 80.81 89 GLU A CA 1
ATOM 695 C C . GLU A 1 89 ? 19.978 -16.435 -25.565 1.00 80.81 89 GLU A C 1
ATOM 697 O O . GLU A 1 89 ? 20.044 -16.012 -26.719 1.00 80.81 89 GLU A O 1
ATOM 702 N N . MET A 1 90 ? 19.933 -15.600 -24.518 1.00 79.69 90 MET A N 1
ATOM 703 C CA . MET A 1 90 ? 19.775 -14.145 -24.662 1.00 79.69 90 MET A CA 1
ATOM 704 C C . MET A 1 90 ? 21.069 -13.427 -25.083 1.00 79.69 90 MET A C 1
ATOM 706 O O . MET A 1 90 ? 21.038 -12.553 -25.952 1.00 79.69 90 MET A O 1
ATOM 710 N N . LEU A 1 91 ? 22.227 -13.808 -24.526 1.00 86.56 91 LEU A N 1
ATOM 711 C CA . LEU A 1 91 ? 23.501 -13.129 -24.805 1.00 86.56 91 LEU A CA 1
ATOM 712 C C . LEU A 1 91 ? 23.932 -13.188 -26.282 1.00 86.56 91 LEU A C 1
ATOM 714 O O . LEU A 1 91 ? 24.403 -12.162 -26.784 1.00 86.56 91 LEU A O 1
ATOM 718 N N . PRO A 1 92 ? 23.798 -14.320 -27.005 1.00 87.94 92 PRO A N 1
ATOM 719 C CA . PRO A 1 92 ? 24.091 -14.359 -28.436 1.00 87.94 92 PRO A CA 1
ATOM 720 C C . PRO A 1 92 ? 23.217 -13.389 -29.244 1.00 87.94 92 PRO A C 1
ATOM 722 O O . PRO A 1 92 ? 23.751 -12.595 -30.017 1.00 87.94 92 PRO A O 1
ATOM 725 N N . LEU A 1 93 ? 21.902 -13.380 -28.998 1.00 85.56 93 LEU A N 1
ATOM 726 C CA . LEU A 1 93 ? 20.944 -12.516 -29.699 1.00 85.56 93 LEU A CA 1
ATOM 727 C C . LEU A 1 93 ? 21.196 -11.029 -29.423 1.00 85.56 93 LEU A C 1
ATOM 729 O O . LEU A 1 93 ? 21.137 -10.201 -30.332 1.00 85.56 93 LEU A O 1
ATOM 733 N N . LEU A 1 94 ? 21.535 -10.676 -28.178 1.00 85.50 94 LEU A N 1
ATOM 734 C CA . LEU A 1 94 ? 21.907 -9.308 -27.819 1.00 85.50 94 LEU A CA 1
ATOM 735 C C . LEU A 1 94 ? 23.169 -8.861 -28.568 1.00 85.50 94 LEU A C 1
ATOM 737 O O . LEU A 1 94 ? 23.210 -7.754 -29.103 1.00 85.50 94 LEU A O 1
ATOM 741 N N . ARG A 1 95 ? 24.194 -9.723 -28.637 1.00 89.25 95 ARG A N 1
ATOM 742 C CA . ARG A 1 95 ? 25.440 -9.430 -29.365 1.00 89.25 95 ARG A CA 1
ATOM 743 C C . ARG A 1 95 ? 25.196 -9.221 -30.857 1.00 89.25 95 ARG A C 1
ATOM 745 O O . ARG A 1 95 ? 25.850 -8.364 -31.445 1.00 89.25 95 ARG A O 1
ATOM 752 N N . GLU A 1 96 ? 24.283 -9.972 -31.466 1.00 88.94 96 GLU A N 1
ATOM 753 C CA . GLU A 1 96 ? 23.875 -9.747 -32.857 1.00 88.94 96 GLU A CA 1
ATOM 754 C C . GLU A 1 96 ? 23.116 -8.428 -33.022 1.00 88.94 96 GLU A C 1
ATOM 756 O O . GLU A 1 96 ? 23.464 -7.628 -33.890 1.00 88.94 96 GLU A O 1
ATOM 761 N N . ARG A 1 97 ? 22.148 -8.137 -32.143 1.00 85.19 97 ARG A N 1
ATOM 762 C CA . ARG A 1 97 ? 21.369 -6.891 -32.194 1.00 85.19 97 ARG A CA 1
ATOM 763 C C . ARG A 1 97 ? 22.231 -5.641 -32.035 1.00 85.19 97 ARG A C 1
ATOM 765 O O . ARG A 1 97 ? 21.954 -4.651 -32.699 1.00 85.19 97 ARG A O 1
ATOM 772 N N . VAL A 1 98 ? 23.254 -5.683 -31.179 1.00 87.75 98 VAL A N 1
ATOM 773 C CA . VAL A 1 98 ? 24.206 -4.574 -30.976 1.00 87.75 98 VAL A CA 1
ATOM 774 C C . VAL A 1 98 ? 25.089 -4.347 -32.209 1.00 87.75 98 VAL A C 1
ATOM 776 O O . VAL A 1 98 ? 25.497 -3.218 -32.464 1.00 87.75 98 VAL A O 1
ATOM 779 N N . LYS A 1 99 ? 25.382 -5.396 -32.989 1.00 89.75 99 LYS A N 1
ATOM 780 C CA . LYS A 1 99 ? 26.148 -5.280 -34.242 1.00 89.75 99 LYS A CA 1
ATOM 781 C C . LYS A 1 99 ? 25.308 -4.760 -35.411 1.00 89.75 99 LYS A C 1
ATOM 783 O O . LYS A 1 99 ? 25.876 -4.205 -36.347 1.00 89.75 99 LYS A O 1
ATOM 788 N N . ALA A 1 100 ? 23.990 -4.948 -35.375 1.00 78.69 100 ALA A N 1
ATOM 789 C CA . ALA A 1 100 ? 23.079 -4.423 -36.3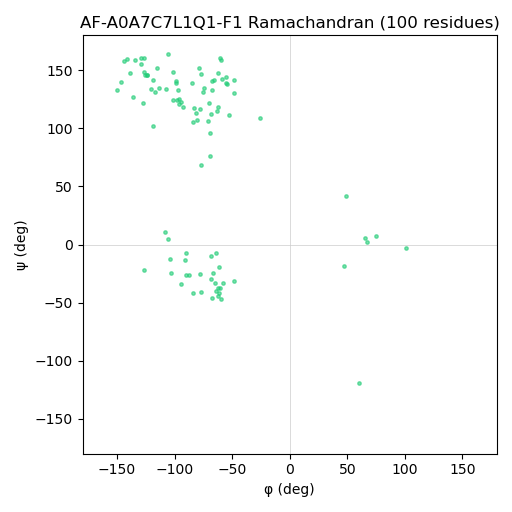84 1.00 78.69 100 ALA A CA 1
ATOM 790 C C . ALA A 1 100 ? 22.719 -2.952 -36.069 1.00 78.69 100 ALA A C 1
ATOM 792 O O . ALA A 1 100 ? 22.114 -2.702 -35.021 1.00 78.69 100 ALA A O 1
ATOM 793 N N . PRO A 1 101 ? 23.063 -1.972 -36.934 1.00 63.31 101 PRO A N 1
ATOM 794 C CA . PRO A 1 101 ? 22.597 -0.592 -36.771 1.00 63.31 101 PRO A CA 1
ATOM 795 C C . PRO A 1 101 ? 21.052 -0.517 -36.813 1.00 63.31 101 PRO A C 1
ATOM 797 O O . PRO A 1 101 ? 20.417 -1.490 -37.232 1.00 63.31 101 PRO A O 1
ATOM 800 N N . PRO A 1 102 ? 20.442 0.572 -36.299 1.00 64.38 102 PRO A N 1
ATOM 801 C CA . PRO A 1 102 ? 18.988 0.694 -36.157 1.00 64.38 102 PRO A CA 1
ATOM 802 C C . PRO A 1 102 ? 18.216 0.531 -37.467 1.00 64.38 102 PRO A C 1
ATOM 804 O O . PRO A 1 102 ? 18.716 0.991 -38.518 1.00 64.38 102 PRO A O 1
#

pLDDT: mean 80.65, std 11.04, range [54.31, 95.19]

Mean predicted aligned error: 10.83 Å

Solvent-accessible surface area (backbone atoms only — not comparable to full-atom values): 6793 Å² total; per-residue (Å²): 103,41,87,89,75,66,43,85,70,90,64,64,59,47,74,61,88,96,44,81,42,79,51,74,74,61,63,44,74,74,65,77,36,54,45,69,75,44,65,44,79,52,86,86,66,96,72,83,75,80,70,70,80,87,49,61,21,26,62,48,76,56,97,95,37,82,42,65,61,64,48,80,80,40,94,58,73,76,81,72,57,75,70,81,72,37,60,86,66,47,51,60,55,51,58,51,54,72,70,48,78,134

Radius of gyration: 21.53 Å; Cα contacts (8 Å, |Δi|>4): 107; chains: 1; bounding box: 49×34×55 Å

Secondary structure (DSSP, 8-state):
--TTT------SEEEETTEEEE----EEPPPTTEEE-S-------SS-----TTT-EE-EEETTEEE--EEESS-PPSS--GGGG-HHHHHHHHHHHHHS--

Sequence (102 aa):
MDPETGKIITLKRGKVGKRTVRCHAVATFLEPGYVRTLLPAADTLKNGYVLLLWAYTAVGFCDGRYMVPVFQVKYSPPVAPPRSFDDREMLPLLRERVKAPP

Foldseek 3Di:
DPPVPPDDDDDQWDDDPPDIDGDDFDWFFDDPQKDAPAAGPDPPDDPPDDPPRPGTFYWDDDPNDIDGHIDGRDDDDPPDPVVVVPCVVVVVVVVVVVVDDD